Protein AF-A0A660V2N4-F1 (afdb_monomer_lite)

Foldseek 3Di:
DVVLVVVLVVLLVVLLVLLVVVLVVLVVLLVLLVQCLVCVVVVPVVSVVVSVVVCVVCVVVVVVSVVSNLVSLVVSCVSVVHDSVPDD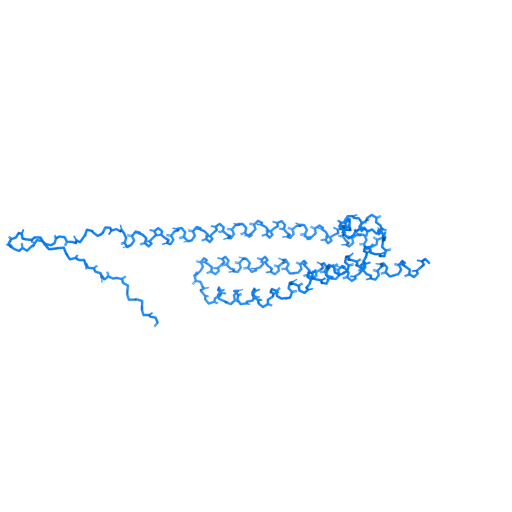LVVVLVVDDDPSNVSSVVSVVSSVVSVVSSVVSVVVSVVVVVVVVVVVVVVCCCVPVPDLPQPQDQDPVRDTDRDPPPDDDDPPD

Sequence (173 aa):
METTEIVIQDKVDELLTVLEKDAEQLKQSLLRLNEMRTAVIKRNDSLLAKLLESVRQESQAYKSQASKRRLLIKELSAVLDCNFAELTLSKLESVLSGRKKGAIAERKKELRSLTRKLKTEHLATTRLLSECVRFNRSLLKSIFNNDITGVVTYDSKGSSALRSDRAFVNLEL

Radius of gyration: 28.71 Å; chains: 1; bounding box: 55×30×96 Å

Secondary structure (DSSP, 8-state):
-HHHHHHHHHHHHHHHHHHHHHHHHHHHHHHHHHHHHHHHHTT-HHHHHHHHHHHHHHHHHHHHHHHHHHHHHHHHHHHTT--TTT--HHHHHHH--THHHHHHHHHHHHHHHHHHHHHHHHHHHHHHHHHHHHHHHHHHHHHHHS----EEEEPTT--EEEE----S-----

Structure (mmCIF, N/CA/C/O backbone):
data_AF-A0A660V2N4-F1
#
_entry.id   AF-A0A660V2N4-F1
#
loop_
_atom_site.group_PDB
_atom_site.id
_atom_site.type_symbol
_atom_site.label_atom_id
_atom_site.label_alt_id
_atom_site.label_comp_id
_atom_site.label_asym_id
_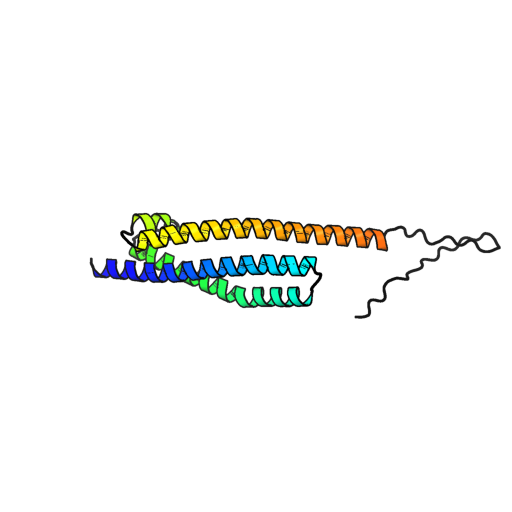atom_site.label_entity_id
_atom_site.label_seq_id
_atom_site.pdbx_PDB_ins_code
_atom_site.Cartn_x
_atom_site.Cartn_y
_atom_site.Cartn_z
_atom_site.occupancy
_atom_site.B_iso_or_equiv
_atom_site.auth_seq_id
_atom_site.auth_comp_id
_atom_site.auth_asym_id
_atom_site.auth_atom_id
_atom_site.pdbx_PDB_model_num
ATOM 1 N N . MET A 1 1 ? -20.791 0.480 32.677 1.00 54.91 1 MET A N 1
ATOM 2 C CA . MET A 1 1 ? -20.785 1.339 31.471 1.00 54.91 1 MET A CA 1
ATOM 3 C C . MET A 1 1 ? -19.413 1.973 31.257 1.00 54.91 1 MET A C 1
ATOM 5 O O . MET A 1 1 ? -18.959 1.958 30.125 1.00 54.91 1 MET A O 1
ATOM 9 N N . GLU A 1 2 ? -18.700 2.395 32.311 1.00 60.00 2 GLU A N 1
ATOM 10 C CA . GLU A 1 2 ? -17.314 2.904 32.200 1.00 60.00 2 GLU A CA 1
ATOM 11 C C . GLU A 1 2 ? -16.306 1.889 31.629 1.00 60.00 2 GLU A C 1
ATOM 13 O O . GLU A 1 2 ? -15.466 2.245 30.812 1.00 60.00 2 GLU A O 1
ATOM 18 N N . THR A 1 3 ? -16.406 0.605 31.984 1.00 69.38 3 THR A N 1
ATOM 19 C CA . THR A 1 3 ? -15.486 -0.438 31.491 1.00 69.38 3 THR A CA 1
ATOM 20 C C . THR A 1 3 ? -15.582 -0.669 29.985 1.00 69.38 3 THR A C 1
ATOM 22 O O . THR A 1 3 ? -14.565 -0.864 29.328 1.00 69.38 3 THR A O 1
ATOM 25 N N . THR A 1 4 ? -16.784 -0.619 29.410 1.00 74.31 4 THR A N 1
ATOM 26 C CA . THR A 1 4 ? -16.986 -0.765 27.963 1.00 74.31 4 THR A CA 1
ATOM 27 C C . THR A 1 4 ? -16.468 0.450 27.201 1.00 74.31 4 THR A C 1
ATOM 29 O O . THR A 1 4 ? -15.889 0.303 26.129 1.00 74.31 4 THR A O 1
ATOM 32 N N . GLU A 1 5 ? -16.627 1.646 27.769 1.00 77.00 5 GLU A N 1
ATOM 33 C CA . GLU A 1 5 ? -16.133 2.886 27.176 1.00 77.00 5 GLU A CA 1
ATOM 34 C C . GLU A 1 5 ? -14.599 2.936 27.166 1.00 77.00 5 GLU A C 1
ATOM 36 O O . GLU A 1 5 ? -14.012 3.243 26.132 1.00 77.00 5 GLU A O 1
ATOM 41 N N . ILE A 1 6 ? -13.942 2.520 28.254 1.00 78.75 6 ILE A N 1
ATOM 42 C CA . ILE A 1 6 ? -12.475 2.395 28.320 1.00 78.75 6 ILE A CA 1
ATOM 43 C C . ILE A 1 6 ? -11.962 1.388 27.275 1.00 78.75 6 ILE A C 1
ATOM 45 O O . ILE A 1 6 ? -11.045 1.700 26.519 1.00 78.75 6 ILE A O 1
ATOM 49 N N . VAL A 1 7 ? -12.608 0.224 27.139 1.00 82.25 7 VAL A N 1
ATOM 50 C CA . VAL A 1 7 ? -12.223 -0.792 26.140 1.00 82.25 7 VAL A CA 1
ATOM 51 C C . VAL A 1 7 ? -12.364 -0.273 24.703 1.00 82.25 7 VAL A C 1
ATOM 53 O O . VAL A 1 7 ? -11.499 -0.535 23.864 1.00 82.25 7 VAL A O 1
ATOM 56 N N . ILE A 1 8 ? -13.420 0.492 24.400 1.00 82.00 8 ILE A N 1
ATOM 57 C CA . ILE A 1 8 ? -13.588 1.133 23.084 1.00 82.00 8 ILE A CA 1
ATOM 58 C C . ILE A 1 8 ? -12.457 2.134 22.840 1.00 82.00 8 ILE A C 1
ATOM 60 O O . ILE A 1 8 ? -11.882 2.166 21.753 1.00 82.00 8 ILE A O 1
ATOM 64 N N . GLN A 1 9 ? -12.127 2.943 23.844 1.00 83.69 9 GLN A N 1
ATOM 65 C CA . GLN A 1 9 ? -11.082 3.954 23.757 1.00 83.69 9 GLN A CA 1
ATOM 66 C C . GLN A 1 9 ? -9.708 3.318 23.484 1.00 83.69 9 GLN A C 1
ATOM 68 O O . GLN A 1 9 ? -9.031 3.758 22.551 1.00 83.69 9 GLN A O 1
ATOM 73 N N . ASP A 1 10 ? -9.336 2.264 24.208 1.00 86.69 10 ASP A N 1
ATOM 74 C CA . ASP A 1 10 ? -8.061 1.560 24.022 1.00 86.69 10 ASP A CA 1
ATOM 75 C C . ASP A 1 10 ? -7.965 0.910 22.635 1.00 86.69 10 ASP A C 1
ATOM 77 O O . ASP A 1 10 ? -6.953 1.023 21.940 1.00 86.69 10 ASP A O 1
ATOM 81 N N . LYS A 1 11 ? -9.053 0.285 22.167 1.00 86.56 11 LYS A N 1
ATOM 82 C CA . LYS A 1 11 ? -9.099 -0.341 20.837 1.00 86.56 11 LYS A CA 1
ATOM 83 C C . LYS A 1 11 ? -9.054 0.672 19.700 1.00 86.56 11 LYS A C 1
ATOM 85 O O . LYS A 1 11 ? -8.512 0.382 18.632 1.00 86.56 11 LYS A O 1
ATOM 90 N N . VAL A 1 12 ? -9.599 1.867 19.913 1.00 86.31 12 VAL A N 1
ATOM 91 C CA . VAL A 1 12 ? -9.479 2.978 18.964 1.00 86.31 12 VAL A CA 1
ATOM 92 C C . VAL A 1 12 ? -8.044 3.495 18.902 1.00 86.31 12 VAL A C 1
ATOM 94 O O . VAL A 1 12 ? -7.572 3.800 17.807 1.00 86.31 12 VAL A O 1
ATOM 97 N N . ASP A 1 13 ? -7.331 3.550 20.027 1.00 88.00 13 ASP A N 1
ATOM 98 C CA . ASP A 1 13 ? -5.912 3.920 20.030 1.00 88.00 13 ASP A CA 1
ATOM 99 C C . ASP A 1 13 ? -5.074 2.869 19.295 1.00 88.00 13 ASP A C 1
ATOM 101 O O . ASP A 1 13 ? -4.275 3.211 18.421 1.00 88.00 13 ASP A O 1
ATOM 105 N N . GLU A 1 14 ? -5.333 1.584 19.543 1.00 90.00 14 GLU A N 1
ATOM 106 C CA . GLU A 1 14 ? -4.696 0.485 18.816 1.00 90.00 14 GLU A CA 1
ATOM 107 C C . GLU A 1 14 ? -4.968 0.586 17.302 1.00 90.00 14 GLU A C 1
ATOM 109 O O . GLU A 1 14 ? -4.047 0.491 16.485 1.00 90.00 14 GLU A O 1
ATOM 114 N N . LEU A 1 15 ? -6.209 0.891 16.905 1.00 90.00 15 LEU A N 1
ATOM 115 C CA . LEU A 1 15 ? -6.560 1.133 15.506 1.00 90.00 15 LEU A CA 1
ATOM 116 C C . LEU A 1 15 ? -5.800 2.333 14.919 1.00 90.00 15 LEU A C 1
ATOM 118 O O . LEU A 1 15 ? -5.310 2.241 13.794 1.00 90.00 15 LEU A O 1
ATOM 122 N N . LEU A 1 16 ? -5.672 3.442 15.650 1.00 89.75 16 LEU A N 1
ATOM 123 C CA . LEU A 1 16 ? -4.937 4.621 15.184 1.00 89.75 16 LEU A CA 1
ATOM 124 C C . LEU A 1 16 ? -3.461 4.303 14.915 1.00 89.75 16 LEU A C 1
ATOM 126 O O . LEU A 1 16 ? -2.947 4.712 13.873 1.00 89.75 16 LEU A O 1
ATOM 130 N N . THR A 1 17 ? -2.805 3.513 15.772 1.00 91.94 17 THR A N 1
ATOM 131 C CA . THR A 1 17 ? -1.414 3.076 15.529 1.00 91.94 17 THR A CA 1
ATOM 132 C C . THR A 1 17 ? -1.293 2.202 14.277 1.00 91.94 17 THR A C 1
ATOM 134 O O . THR A 1 17 ? -0.349 2.328 13.492 1.00 91.94 17 THR A O 1
ATOM 137 N N . VAL A 1 18 ? -2.282 1.336 14.037 1.00 92.12 18 VAL A N 1
ATOM 138 C CA . VAL A 1 18 ? -2.332 0.488 12.842 1.00 92.12 18 VAL A CA 1
ATOM 139 C C . VAL A 1 18 ? -2.516 1.326 11.578 1.00 92.12 18 VAL A C 1
ATOM 141 O O . VAL A 1 18 ? -1.827 1.073 10.588 1.00 92.12 18 VAL A O 1
ATOM 144 N N . LEU A 1 19 ? -3.385 2.340 11.619 1.00 91.25 19 LEU A N 1
ATOM 145 C CA . LEU A 1 19 ? -3.626 3.260 10.505 1.00 91.25 19 LEU A CA 1
ATOM 146 C C . LEU A 1 19 ? -2.426 4.172 10.224 1.00 91.25 19 LEU A C 1
ATOM 148 O O . LEU A 1 19 ? -2.161 4.496 9.068 1.00 91.25 19 LEU A O 1
ATOM 152 N N . GLU A 1 20 ? -1.681 4.572 11.252 1.00 91.88 20 GLU A N 1
ATOM 153 C CA . GLU A 1 20 ? -0.432 5.316 11.084 1.00 91.88 20 GLU A CA 1
ATOM 154 C C . GLU A 1 20 ? 0.617 4.480 10.349 1.00 91.88 20 GLU A C 1
ATOM 156 O O . GLU A 1 20 ? 1.234 4.946 9.390 1.00 91.88 20 GLU A O 1
ATOM 161 N N . LYS A 1 21 ? 0.755 3.208 10.724 1.00 92.00 21 LYS A N 1
ATOM 162 C CA . LYS A 1 21 ? 1.647 2.289 10.020 1.00 92.00 21 LYS A CA 1
ATOM 163 C C . LYS A 1 21 ? 1.195 2.018 8.582 1.00 92.00 21 LYS A C 1
ATOM 165 O O . LYS A 1 21 ? 2.044 1.911 7.700 1.00 92.00 21 LYS A O 1
ATOM 170 N N . ASP A 1 22 ? -0.112 1.961 8.322 1.00 91.38 22 ASP A N 1
ATOM 171 C CA . ASP A 1 22 ? -0.645 1.890 6.955 1.00 91.38 22 ASP A CA 1
ATOM 172 C C . ASP A 1 22 ? -0.282 3.149 6.143 1.00 91.38 22 ASP A C 1
ATOM 174 O O . ASP A 1 22 ? 0.090 3.054 4.972 1.00 91.38 22 ASP A O 1
ATOM 178 N N . ALA A 1 23 ? -0.357 4.336 6.753 1.00 92.25 23 ALA A N 1
ATOM 179 C CA . ALA A 1 23 ? 0.031 5.586 6.103 1.00 92.25 23 ALA A CA 1
ATOM 180 C C . ALA A 1 23 ? 1.530 5.608 5.770 1.00 92.25 23 ALA A C 1
ATOM 182 O O . ALA A 1 23 ? 1.904 5.999 4.662 1.00 92.25 23 ALA A O 1
ATOM 183 N N . GLU A 1 24 ? 2.381 5.146 6.687 1.00 92.62 24 GLU A N 1
ATOM 184 C CA . GLU A 1 24 ? 3.822 5.032 6.454 1.00 92.62 24 GLU A CA 1
ATOM 185 C C . GLU A 1 24 ? 4.126 4.051 5.317 1.00 92.62 24 GLU A C 1
ATOM 187 O O . GLU A 1 24 ? 4.857 4.371 4.382 1.00 92.62 24 GLU A O 1
ATOM 192 N N . GLN A 1 25 ? 3.469 2.894 5.310 1.00 91.19 25 GLN A N 1
ATOM 193 C CA . GLN A 1 25 ? 3.567 1.922 4.225 1.00 91.19 25 GLN A CA 1
ATOM 194 C C . GLN A 1 25 ? 3.179 2.513 2.853 1.00 91.19 25 GLN A C 1
ATOM 196 O O . GLN A 1 25 ? 3.872 2.300 1.851 1.00 91.19 25 GLN A O 1
ATOM 201 N N . LEU A 1 26 ? 2.113 3.318 2.786 1.00 91.62 26 LEU A N 1
ATOM 202 C CA . LEU A 1 26 ? 1.735 4.020 1.553 1.00 91.62 26 LEU A CA 1
ATOM 203 C C . LEU A 1 26 ? 2.795 5.046 1.115 1.00 91.62 26 LEU A C 1
ATOM 205 O O . LEU A 1 26 ? 3.065 5.164 -0.084 1.00 91.62 26 LEU A O 1
ATOM 209 N N . LYS A 1 27 ? 3.416 5.771 2.055 1.00 93.56 27 LYS A N 1
ATOM 210 C CA . LYS A 1 27 ? 4.516 6.711 1.765 1.00 93.56 27 LYS A CA 1
ATOM 211 C C . LYS A 1 27 ? 5.743 5.978 1.225 1.00 93.56 27 LYS A C 1
ATOM 213 O O . LYS A 1 27 ? 6.274 6.380 0.191 1.00 93.56 27 LYS A O 1
ATOM 218 N N . GLN A 1 28 ? 6.131 4.866 1.843 1.00 92.31 28 GLN A N 1
ATOM 219 C CA . GLN A 1 28 ? 7.229 4.023 1.362 1.00 92.31 28 GLN A CA 1
ATOM 220 C C . GLN A 1 28 ? 6.950 3.461 -0.038 1.00 92.31 28 GLN A C 1
ATOM 222 O O . GLN A 1 28 ? 7.817 3.487 -0.911 1.00 92.31 28 GLN A O 1
ATOM 227 N N . SER A 1 29 ? 5.711 3.039 -0.302 1.00 91.31 29 SER A N 1
ATOM 228 C CA . SER A 1 29 ? 5.297 2.594 -1.638 1.00 91.31 29 SER A CA 1
ATOM 229 C C . SER A 1 29 ? 5.438 3.699 -2.693 1.00 91.31 29 SER A C 1
ATOM 231 O O . SER A 1 29 ? 5.889 3.438 -3.809 1.00 91.31 29 SER A O 1
ATOM 233 N N . LEU A 1 30 ? 5.093 4.946 -2.351 1.00 93.19 30 LEU A N 1
ATOM 234 C CA . LEU A 1 30 ? 5.278 6.101 -3.235 1.00 93.19 30 LEU A CA 1
ATOM 235 C C . LEU A 1 30 ? 6.758 6.381 -3.528 1.00 93.19 30 LEU A C 1
ATOM 237 O O . LEU A 1 30 ? 7.107 6.635 -4.682 1.00 93.19 30 LEU A O 1
ATOM 241 N N . LEU A 1 31 ? 7.623 6.319 -2.512 1.00 92.88 31 LEU A N 1
ATOM 242 C CA . LEU A 1 31 ? 9.068 6.488 -2.688 1.00 92.88 31 LEU A CA 1
ATOM 243 C C . LEU A 1 31 ? 9.630 5.426 -3.635 1.00 92.88 31 LEU A C 1
ATOM 245 O O . LEU A 1 31 ? 10.301 5.769 -4.605 1.00 92.88 31 LEU A O 1
ATOM 249 N N . ARG A 1 32 ? 9.247 4.160 -3.450 1.00 90.94 32 ARG A N 1
ATOM 250 C CA . ARG A 1 32 ? 9.685 3.072 -4.336 1.00 90.94 32 ARG A CA 1
ATOM 251 C C . ARG A 1 32 ? 9.217 3.223 -5.766 1.00 90.94 32 ARG A C 1
ATOM 253 O O . ARG A 1 32 ? 9.970 2.903 -6.677 1.00 90.94 32 ARG A O 1
ATOM 260 N N . LEU A 1 33 ? 7.999 3.714 -6.000 1.00 92.19 33 LEU A N 1
ATOM 261 C CA . LEU A 1 33 ? 7.553 3.993 -7.368 1.00 92.19 33 LEU A CA 1
ATOM 262 C C . LEU A 1 33 ? 8.437 5.049 -8.043 1.00 92.19 33 LEU A C 1
ATOM 264 O O . LEU A 1 33 ? 8.749 4.911 -9.227 1.00 92.19 33 LEU A O 1
ATOM 268 N N . ASN A 1 34 ? 8.878 6.066 -7.299 1.00 92.19 34 ASN A N 1
ATOM 269 C CA . ASN A 1 34 ? 9.807 7.074 -7.810 1.00 92.19 34 ASN A CA 1
ATOM 270 C C . ASN A 1 34 ? 11.217 6.510 -8.038 1.00 92.19 34 ASN A C 1
ATOM 272 O O . ASN A 1 34 ? 11.834 6.797 -9.067 1.00 92.19 34 ASN A O 1
ATOM 276 N N . GLU A 1 35 ? 11.721 5.681 -7.124 1.00 92.62 35 GLU A N 1
ATOM 277 C CA . GLU A 1 35 ? 13.009 4.994 -7.279 1.00 92.62 35 GLU A CA 1
ATOM 278 C C . GLU A 1 35 ? 12.994 4.052 -8.483 1.00 92.62 35 GLU A C 1
ATOM 280 O O . GLU A 1 35 ? 13.897 4.103 -9.315 1.00 92.62 35 GLU A O 1
ATOM 285 N N . MET A 1 36 ? 11.926 3.267 -8.641 1.00 92.06 36 MET A N 1
ATOM 286 C CA . MET A 1 36 ? 11.728 2.377 -9.782 1.00 92.06 36 MET A CA 1
ATOM 287 C C . MET A 1 36 ? 11.705 3.165 -11.089 1.00 92.06 36 MET A C 1
ATOM 289 O O . MET A 1 36 ? 12.403 2.810 -12.033 1.00 92.06 36 MET A O 1
ATOM 293 N N . ARG A 1 37 ? 10.961 4.275 -11.145 1.00 92.25 37 ARG A N 1
ATOM 294 C CA . ARG A 1 37 ? 10.932 5.159 -12.319 1.00 92.25 37 ARG A CA 1
ATOM 295 C C . ARG A 1 37 ? 12.324 5.682 -12.665 1.00 92.25 37 ARG A C 1
ATOM 297 O O . ARG A 1 37 ? 12.725 5.644 -13.824 1.00 92.25 37 ARG A O 1
ATOM 304 N N . THR A 1 38 ? 13.069 6.127 -11.658 1.00 92.00 38 THR A N 1
ATOM 305 C CA . THR A 1 38 ? 14.443 6.614 -11.826 1.00 92.00 38 THR A CA 1
ATOM 306 C C . THR A 1 38 ? 15.361 5.509 -12.342 1.00 92.00 38 THR A C 1
ATOM 308 O O . THR A 1 38 ? 16.156 5.747 -13.249 1.00 92.00 38 THR A O 1
ATOM 311 N N . ALA A 1 39 ? 15.233 4.298 -11.803 1.00 92.12 39 ALA A N 1
ATOM 312 C CA . ALA A 1 39 ? 16.033 3.148 -12.199 1.00 92.12 39 ALA A CA 1
ATOM 313 C C . ALA A 1 39 ? 15.739 2.705 -13.638 1.00 92.12 39 ALA A C 1
ATOM 315 O O . ALA A 1 39 ? 16.676 2.453 -14.389 1.00 92.12 39 ALA A O 1
ATOM 316 N N . VAL A 1 40 ? 14.466 2.700 -14.051 1.00 90.38 40 VAL A N 1
ATOM 317 C CA . VAL A 1 40 ? 14.053 2.419 -15.438 1.00 90.38 40 VAL A CA 1
ATOM 318 C C . VAL A 1 40 ? 14.646 3.445 -16.402 1.00 90.38 40 VAL A C 1
ATOM 320 O O . VAL A 1 40 ? 15.239 3.069 -17.409 1.00 90.38 40 VAL A O 1
ATOM 323 N N . ILE A 1 41 ? 14.534 4.741 -16.089 1.00 89.31 41 ILE A N 1
ATOM 324 C CA . ILE A 1 41 ? 15.061 5.817 -16.944 1.00 89.31 41 ILE A CA 1
ATOM 325 C C . ILE A 1 41 ? 16.588 5.726 -17.061 1.00 89.31 41 ILE A C 1
ATOM 327 O O . ILE A 1 41 ? 17.136 5.895 -18.148 1.00 89.31 41 ILE A O 1
ATOM 331 N N . LYS A 1 42 ? 17.278 5.428 -15.954 1.00 91.50 42 LYS A N 1
ATOM 332 C CA . LYS A 1 42 ? 18.743 5.311 -15.902 1.00 91.50 42 LYS A CA 1
ATOM 333 C C . LYS A 1 42 ? 19.277 3.936 -16.320 1.00 91.50 42 LYS A C 1
ATOM 335 O O . LYS A 1 42 ? 20.488 3.752 -16.283 1.00 91.50 42 LYS A O 1
ATOM 340 N N . ARG A 1 43 ? 18.406 2.983 -16.685 1.00 87.62 43 ARG A N 1
ATOM 341 C CA . ARG A 1 43 ? 18.764 1.586 -17.007 1.00 87.62 43 ARG A CA 1
ATOM 342 C C . ARG A 1 43 ? 19.623 0.920 -15.923 1.00 87.62 43 ARG A C 1
ATOM 344 O O . ARG A 1 43 ? 20.609 0.251 -16.208 1.00 87.62 43 ARG A O 1
ATOM 351 N N . ASN A 1 44 ? 19.280 1.159 -14.659 1.00 92.06 44 ASN A N 1
ATOM 352 C CA . ASN A 1 44 ? 20.004 0.591 -13.527 1.00 92.06 44 ASN A CA 1
ATOM 353 C C . ASN A 1 44 ? 19.351 -0.722 -13.076 1.00 92.06 44 ASN A C 1
ATOM 355 O O . ASN A 1 44 ? 18.507 -0.735 -12.175 1.00 92.06 44 ASN A O 1
ATOM 359 N N . ASP A 1 45 ? 19.771 -1.822 -13.694 1.00 89.56 45 ASP A N 1
ATOM 360 C CA . ASP A 1 45 ? 19.205 -3.151 -13.445 1.00 89.56 45 ASP A CA 1
ATOM 361 C C . ASP A 1 45 ? 19.504 -3.669 -12.030 1.00 89.56 45 ASP A C 1
ATOM 363 O O . ASP A 1 45 ? 18.665 -4.330 -11.417 1.00 89.56 45 ASP A O 1
ATOM 367 N N . SER A 1 46 ? 20.653 -3.297 -11.451 1.00 90.81 46 SER A N 1
ATOM 368 C CA . SER A 1 46 ? 21.001 -3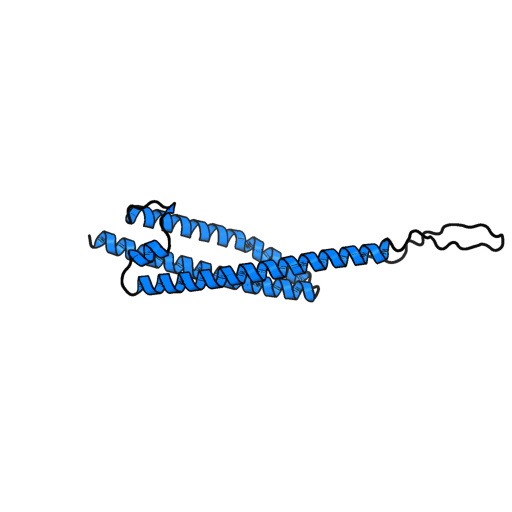.650 -10.065 1.00 90.81 46 SER A CA 1
ATOM 369 C C . SER A 1 46 ? 20.026 -3.032 -9.059 1.00 90.81 46 SER A C 1
ATOM 371 O O . SER A 1 46 ? 19.569 -3.698 -8.127 1.00 90.81 46 SER A O 1
ATOM 373 N N . LEU A 1 47 ? 19.669 -1.761 -9.258 1.00 91.25 47 LEU A N 1
ATOM 374 C CA . LEU A 1 47 ? 18.696 -1.062 -8.421 1.00 91.25 47 LEU A CA 1
ATOM 375 C C . LEU A 1 47 ? 17.302 -1.692 -8.582 1.00 91.25 47 LEU A C 1
ATOM 377 O O . LEU A 1 47 ? 16.634 -1.954 -7.583 1.00 91.25 47 LEU A O 1
ATOM 381 N N . LEU A 1 48 ? 16.888 -2.014 -9.812 1.00 90.31 48 LEU A N 1
ATOM 382 C CA . LEU A 1 48 ? 15.612 -2.692 -10.068 1.00 90.31 48 LEU A CA 1
ATOM 383 C C . LEU A 1 48 ? 15.527 -4.062 -9.381 1.00 90.31 48 LEU A C 1
ATOM 385 O O . LEU A 1 48 ? 14.506 -4.365 -8.762 1.00 90.31 48 LEU A O 1
ATOM 389 N N . ALA A 1 49 ? 16.597 -4.860 -9.422 1.00 90.44 49 ALA A N 1
ATOM 390 C CA . ALA A 1 49 ? 16.652 -6.146 -8.731 1.00 90.44 49 ALA A CA 1
ATOM 391 C C . ALA A 1 49 ? 16.510 -5.986 -7.206 1.00 90.44 49 ALA A C 1
ATOM 393 O O . ALA A 1 49 ? 15.725 -6.699 -6.579 1.00 90.44 49 ALA A O 1
ATOM 394 N N . LYS A 1 50 ? 17.198 -4.999 -6.613 1.00 92.19 50 LYS A N 1
ATOM 395 C CA . LYS A 1 50 ? 17.080 -4.682 -5.177 1.00 92.19 50 LYS A CA 1
ATOM 396 C C . LYS A 1 50 ? 15.668 -4.232 -4.790 1.00 92.19 50 LYS A C 1
ATOM 398 O O . LYS A 1 50 ? 15.163 -4.653 -3.752 1.00 92.19 50 LYS A O 1
ATOM 403 N N . LEU A 1 51 ? 15.019 -3.410 -5.617 1.00 91.56 51 LEU A N 1
ATOM 404 C CA . LEU A 1 51 ? 13.633 -2.980 -5.394 1.00 91.56 51 LEU A CA 1
ATOM 405 C C . LEU A 1 51 ? 12.645 -4.144 -5.459 1.00 91.56 51 LEU A C 1
ATOM 407 O O . LEU A 1 51 ? 11.693 -4.196 -4.685 1.00 91.56 51 LEU A O 1
ATOM 411 N N . LEU A 1 52 ? 12.852 -5.083 -6.379 1.00 88.81 52 LEU A N 1
ATOM 412 C CA . LEU A 1 52 ? 11.995 -6.257 -6.487 1.00 88.81 52 LEU A CA 1
ATOM 413 C C . LEU A 1 52 ? 12.097 -7.133 -5.231 1.00 88.81 52 LEU A C 1
ATOM 415 O O . LEU A 1 52 ? 11.086 -7.625 -4.728 1.00 88.81 52 LEU A O 1
ATOM 419 N N . GLU A 1 53 ? 13.310 -7.291 -4.706 1.00 89.38 53 GLU A N 1
ATOM 420 C CA . GLU A 1 53 ? 13.554 -8.060 -3.491 1.00 89.38 53 GLU A CA 1
ATOM 421 C C . GLU A 1 53 ? 12.951 -7.386 -2.251 1.00 89.38 53 GLU A C 1
ATOM 423 O O . GLU A 1 53 ? 12.263 -8.045 -1.469 1.00 89.38 53 GLU A O 1
ATOM 428 N N . SER A 1 54 ? 13.081 -6.062 -2.111 1.00 87.88 54 SER A N 1
ATOM 429 C CA . SER A 1 54 ? 12.449 -5.335 -1.001 1.00 87.88 54 SER A CA 1
ATOM 430 C C . SER A 1 54 ? 10.919 -5.432 -1.037 1.00 87.88 54 SER A C 1
ATOM 432 O O . SER A 1 54 ? 10.281 -5.667 -0.009 1.00 87.88 54 SER A O 1
ATOM 434 N N . VAL A 1 55 ? 10.305 -5.357 -2.224 1.00 86.88 55 VAL A N 1
ATOM 435 C CA . VAL A 1 55 ? 8.855 -5.559 -2.393 1.00 86.88 55 VAL A CA 1
ATOM 436 C C . VAL A 1 55 ? 8.427 -6.966 -1.965 1.00 86.88 55 VAL A C 1
ATOM 438 O O . VAL A 1 55 ? 7.388 -7.122 -1.317 1.00 86.88 55 VAL A O 1
ATOM 441 N N . ARG A 1 56 ? 9.216 -7.998 -2.289 1.00 86.50 56 ARG A N 1
ATOM 442 C CA . ARG A 1 56 ? 8.929 -9.383 -1.881 1.00 86.50 56 ARG A CA 1
ATOM 443 C C . ARG A 1 56 ?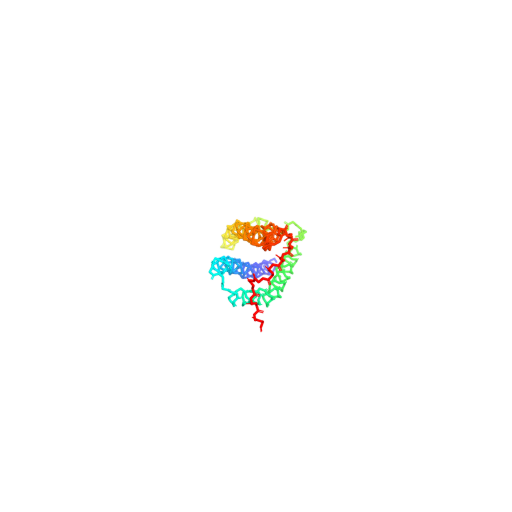 8.981 -9.547 -0.368 1.00 86.50 56 ARG A C 1
ATOM 445 O O . ARG A 1 56 ? 8.016 -10.061 0.206 1.00 86.50 56 ARG A O 1
ATOM 452 N N . GLN A 1 57 ? 10.053 -9.068 0.260 1.00 86.25 57 GLN A N 1
ATOM 453 C CA . GLN A 1 57 ? 10.263 -9.153 1.708 1.00 86.25 57 GLN A CA 1
ATOM 454 C C . GLN A 1 57 ? 9.140 -8.457 2.482 1.00 86.25 57 GLN A C 1
ATOM 456 O O . GLN A 1 57 ? 8.613 -8.983 3.463 1.00 86.25 57 GLN A O 1
ATOM 461 N N . GLU A 1 58 ? 8.689 -7.307 1.993 1.00 85.44 58 GLU A N 1
ATOM 462 C CA . GLU A 1 58 ? 7.655 -6.543 2.676 1.00 85.44 58 GLU A CA 1
ATOM 463 C C . GLU A 1 58 ? 6.241 -7.051 2.441 1.00 85.44 58 GLU A C 1
ATOM 465 O O . GLU A 1 58 ? 5.359 -6.774 3.255 1.00 85.44 58 GLU A O 1
ATOM 470 N N . SER A 1 59 ? 5.998 -7.833 1.387 1.00 86.31 59 SER A N 1
ATOM 471 C CA . SER A 1 59 ? 4.662 -8.367 1.096 1.00 86.31 59 SER A CA 1
ATOM 472 C C . SER A 1 59 ? 4.056 -9.117 2.291 1.00 86.31 59 SER A C 1
ATOM 474 O O . SER A 1 59 ? 2.854 -9.016 2.552 1.00 86.31 59 SER A O 1
ATOM 476 N N . GLN A 1 60 ? 4.889 -9.805 3.076 1.00 85.06 60 GLN A N 1
ATOM 477 C CA . GLN A 1 60 ? 4.463 -10.503 4.284 1.00 85.06 60 GLN A CA 1
ATOM 478 C C . GLN A 1 60 ? 4.138 -9.531 5.429 1.00 85.06 60 GLN A C 1
ATOM 480 O O . GLN A 1 60 ? 3.140 -9.704 6.139 1.00 85.06 60 GLN A O 1
ATOM 485 N N . ALA A 1 61 ? 4.921 -8.460 5.576 1.00 85.50 61 ALA A N 1
ATOM 486 C CA . ALA A 1 61 ? 4.644 -7.391 6.533 1.00 85.50 61 ALA A CA 1
ATOM 487 C C . ALA A 1 61 ? 3.321 -6.670 6.203 1.00 85.50 61 ALA A C 1
ATOM 489 O O . ALA A 1 61 ? 2.517 -6.426 7.102 1.00 85.50 61 ALA A O 1
ATOM 490 N N . TYR A 1 62 ? 3.031 -6.420 4.923 1.00 86.31 62 TYR A N 1
ATOM 491 C CA . TYR A 1 62 ? 1.739 -5.886 4.472 1.00 86.31 62 TYR A CA 1
ATOM 492 C C . TYR A 1 62 ? 0.570 -6.815 4.810 1.00 86.31 62 TYR A C 1
ATOM 494 O O . TYR A 1 62 ? -0.436 -6.372 5.366 1.00 86.31 62 TYR A O 1
ATOM 502 N N . LYS A 1 63 ? 0.696 -8.116 4.517 1.00 88.50 63 LYS A N 1
ATOM 503 C CA . LYS A 1 63 ? -0.352 -9.111 4.813 1.00 88.50 63 LYS A CA 1
ATOM 504 C C . LYS A 1 63 ? -0.648 -9.208 6.308 1.00 88.50 63 LYS A C 1
ATOM 506 O O . LYS A 1 63 ? -1.816 -9.227 6.705 1.00 88.50 63 LYS A O 1
ATOM 511 N N . SER A 1 64 ? 0.393 -9.249 7.138 1.00 88.38 64 SER A N 1
ATOM 512 C CA . SER A 1 64 ? 0.230 -9.296 8.594 1.00 88.38 64 SER A CA 1
ATOM 513 C C . SER A 1 64 ? -0.424 -8.021 9.132 1.00 88.38 64 SER A C 1
ATOM 515 O O . SER A 1 64 ? -1.352 -8.112 9.933 1.00 88.38 64 SER A O 1
ATOM 517 N N . GLN A 1 65 ? -0.034 -6.843 8.634 1.00 89.12 65 GLN A N 1
ATOM 518 C CA . GLN A 1 65 ? -0.644 -5.567 9.013 1.00 89.12 65 GLN A CA 1
ATOM 519 C C . GLN A 1 65 ? -2.126 -5.496 8.619 1.00 89.12 65 GLN A C 1
ATOM 521 O O . GLN A 1 65 ? -2.974 -5.155 9.443 1.00 89.12 65 GLN A O 1
ATOM 526 N N . ALA A 1 66 ? -2.464 -5.899 7.391 1.00 88.19 66 ALA A N 1
ATOM 527 C CA . ALA A 1 66 ? -3.848 -5.956 6.927 1.00 88.19 66 ALA A CA 1
ATOM 528 C C . ALA A 1 66 ? -4.701 -6.925 7.763 1.00 88.19 66 ALA A C 1
ATOM 530 O O . ALA A 1 66 ? -5.869 -6.644 8.039 1.00 88.19 66 ALA A O 1
ATOM 531 N N . SER A 1 67 ? -4.112 -8.041 8.200 1.00 89.25 67 SER A N 1
ATOM 532 C CA . SER A 1 67 ? -4.772 -9.011 9.079 1.00 89.25 67 SER A CA 1
ATOM 533 C C . SER A 1 67 ? -5.026 -8.427 10.470 1.00 89.25 67 SER A C 1
ATOM 535 O O . SER A 1 67 ? -6.146 -8.529 10.964 1.00 89.25 67 SER A O 1
ATOM 537 N N . LYS A 1 68 ? -4.041 -7.733 11.062 1.00 89.75 68 LYS A N 1
ATOM 538 C CA . LYS A 1 68 ? -4.206 -7.011 12.338 1.00 89.75 68 LYS A CA 1
ATOM 539 C C . LYS A 1 68 ? -5.328 -5.980 12.260 1.00 89.75 68 LYS A C 1
ATOM 541 O O . LYS A 1 68 ? -6.229 -5.994 13.090 1.00 89.75 68 LYS A O 1
ATOM 546 N N . ARG A 1 69 ? -5.338 -5.154 11.207 1.00 89.38 69 ARG A N 1
ATOM 547 C CA . ARG A 1 69 ? -6.418 -4.188 10.966 1.00 89.38 69 ARG A CA 1
ATOM 548 C C . ARG A 1 69 ? -7.784 -4.872 10.900 1.00 89.38 69 ARG A C 1
ATOM 550 O O . ARG A 1 69 ? -8.741 -4.392 11.495 1.00 89.38 69 ARG A O 1
ATOM 557 N N . ARG A 1 70 ? -7.885 -6.003 10.194 1.00 88.81 70 ARG A N 1
ATOM 558 C CA . ARG A 1 70 ? -9.137 -6.761 10.066 1.00 88.81 70 ARG A CA 1
ATOM 559 C C . ARG A 1 70 ? -9.622 -7.318 11.407 1.00 88.81 70 ARG A C 1
ATOM 561 O O . ARG A 1 70 ? -10.820 -7.266 11.668 1.00 88.81 70 ARG A O 1
ATOM 568 N N . LEU A 1 71 ? -8.716 -7.833 12.238 1.00 89.88 71 LEU A N 1
ATOM 569 C CA . LEU A 1 71 ? -9.044 -8.329 13.576 1.00 89.88 71 LEU A CA 1
ATOM 570 C C . LEU A 1 71 ? -9.555 -7.201 14.477 1.00 89.88 71 LEU A C 1
ATOM 572 O O . LEU A 1 71 ? -10.628 -7.343 15.049 1.00 89.88 71 LEU A O 1
ATOM 576 N N . LEU A 1 72 ? -8.878 -6.050 14.497 1.00 88.31 72 LEU A N 1
ATOM 577 C CA . LEU A 1 72 ? -9.308 -4.896 15.296 1.00 88.31 72 LEU A CA 1
ATOM 578 C C . LEU A 1 72 ? -10.670 -4.353 14.872 1.00 88.31 72 LEU A C 1
ATOM 580 O O . LEU A 1 72 ? -11.502 -4.047 15.717 1.00 88.31 72 LEU A O 1
ATOM 584 N N . ILE A 1 73 ? -10.935 -4.277 13.566 1.00 87.38 73 ILE A N 1
ATOM 585 C CA . ILE A 1 73 ? -12.255 -3.877 13.058 1.00 87.38 73 ILE A CA 1
ATOM 586 C C . ILE A 1 73 ? -13.323 -4.891 13.497 1.00 87.38 73 ILE A C 1
ATOM 588 O O . ILE A 1 73 ? -14.423 -4.487 13.862 1.00 87.38 73 ILE A O 1
ATOM 592 N N . LYS A 1 74 ? -13.008 -6.194 13.508 1.00 88.25 74 LYS A N 1
ATOM 593 C CA . LYS A 1 74 ? -13.926 -7.239 13.987 1.00 88.25 74 LYS A CA 1
ATOM 594 C C . LYS A 1 74 ? -14.213 -7.102 15.482 1.00 88.25 74 LYS A C 1
ATOM 596 O O . LYS A 1 74 ? -15.376 -7.145 15.871 1.00 88.25 74 LYS A O 1
ATOM 601 N N . GLU A 1 75 ? -13.185 -6.892 16.295 1.00 87.69 75 GLU A N 1
ATOM 602 C CA . GLU A 1 75 ? -13.325 -6.662 17.736 1.00 87.69 75 GLU A CA 1
ATOM 603 C C . GLU A 1 75 ? -14.151 -5.403 18.023 1.00 87.69 75 GLU A C 1
ATOM 605 O O . GLU A 1 75 ? -15.134 -5.471 18.755 1.00 87.69 75 GLU A O 1
ATOM 610 N N . LEU A 1 76 ? -13.834 -4.281 17.369 1.00 86.62 76 LEU A N 1
ATOM 611 C CA . LEU A 1 76 ? -14.599 -3.038 17.491 1.00 86.62 76 LEU A CA 1
ATOM 612 C C . LEU A 1 76 ? -16.054 -3.209 17.047 1.00 86.62 76 LEU A C 1
ATOM 614 O O . LEU A 1 76 ? -16.949 -2.658 17.680 1.00 86.62 76 LEU A O 1
ATOM 618 N N . SER A 1 77 ? -16.308 -3.986 15.991 1.00 87.56 77 SER A N 1
ATOM 619 C CA . SER A 1 77 ? -17.671 -4.239 15.515 1.00 87.56 77 SER A CA 1
ATOM 620 C C . SER A 1 77 ? -18.506 -5.031 16.520 1.00 87.56 77 SER A C 1
ATOM 622 O O . SER A 1 77 ? -19.669 -4.703 16.725 1.00 87.56 77 SER A O 1
ATOM 624 N N . ALA A 1 78 ? -17.889 -5.993 17.215 1.00 86.56 78 ALA A N 1
ATOM 625 C CA . ALA A 1 78 ? -18.547 -6.764 18.264 1.00 86.56 78 ALA A CA 1
ATOM 626 C C . ALA A 1 78 ? -18.858 -5.909 19.502 1.00 86.56 78 ALA A C 1
ATOM 628 O O . ALA A 1 78 ? -19.930 -6.039 20.079 1.00 86.56 78 ALA A O 1
ATOM 629 N N . VAL A 1 79 ? -17.947 -5.011 19.893 1.00 85.25 79 VAL A N 1
ATOM 630 C CA . VAL A 1 79 ? -18.153 -4.122 21.051 1.00 85.25 79 VAL A CA 1
ATOM 631 C C . VAL A 1 79 ? -19.200 -3.040 20.764 1.00 85.25 79 VAL A C 1
ATOM 633 O O . VAL A 1 79 ? -19.939 -2.646 21.661 1.00 85.25 79 VAL A O 1
ATOM 636 N N . LEU A 1 80 ? -19.285 -2.568 19.517 1.00 81.06 80 LEU A N 1
ATOM 637 C CA . LEU A 1 80 ? -20.244 -1.546 19.080 1.00 81.06 80 LEU A CA 1
ATOM 638 C C . LEU A 1 80 ? -21.577 -2.124 18.577 1.00 81.06 80 LEU A C 1
ATOM 640 O O . LEU A 1 80 ? -22.370 -1.374 18.009 1.00 81.06 80 LEU A O 1
ATOM 644 N N . ASP A 1 81 ? -21.787 -3.434 18.742 1.00 83.31 81 ASP A N 1
ATOM 645 C CA . ASP A 1 81 ? -22.959 -4.186 18.274 1.00 83.31 81 ASP A CA 1
ATOM 646 C C . ASP A 1 81 ? -23.361 -3.835 16.831 1.00 83.31 81 ASP A C 1
ATOM 648 O O . ASP A 1 81 ? -24.499 -3.499 16.503 1.00 83.31 81 ASP A O 1
ATOM 652 N N . CYS A 1 82 ? -22.370 -3.829 15.939 1.00 83.69 82 CYS A N 1
ATOM 653 C CA . CYS A 1 82 ? -22.574 -3.504 14.537 1.00 83.69 82 CYS A CA 1
ATOM 654 C C . CYS A 1 82 ? -21.917 -4.534 13.625 1.00 83.69 82 CYS A C 1
ATOM 656 O O . CYS A 1 82 ? -20.950 -5.204 13.981 1.00 83.69 82 CYS A O 1
ATOM 658 N N . ASN A 1 83 ? -22.435 -4.660 12.405 1.00 84.38 83 ASN A N 1
ATOM 659 C CA . ASN A 1 83 ? -21.851 -5.572 11.436 1.00 84.38 83 ASN A CA 1
ATOM 660 C C . ASN A 1 83 ? -20.443 -5.097 11.036 1.00 84.38 83 ASN A C 1
ATOM 662 O O . ASN A 1 83 ? -20.232 -3.922 10.727 1.00 84.38 83 ASN A O 1
ATOM 666 N N . PHE A 1 84 ? -19.493 -6.031 10.960 1.00 79.81 84 PHE A N 1
ATOM 667 C CA . PHE A 1 84 ? -18.140 -5.813 10.445 1.00 79.81 84 PHE A CA 1
ATOM 668 C C . PHE A 1 84 ? -18.122 -5.053 9.107 1.00 79.81 84 PHE A C 1
ATOM 670 O O . PHE A 1 84 ? -17.266 -4.197 8.894 1.00 79.81 84 PHE A O 1
ATOM 677 N N . ALA A 1 85 ? -19.074 -5.336 8.211 1.00 79.19 85 ALA A N 1
ATOM 678 C CA . ALA A 1 85 ? -19.174 -4.672 6.909 1.00 79.19 85 ALA A CA 1
ATOM 679 C C . ALA A 1 85 ? -19.592 -3.191 6.998 1.00 79.19 85 ALA A C 1
ATOM 681 O O . ALA A 1 85 ? -19.292 -2.404 6.102 1.00 79.19 85 ALA A O 1
ATOM 682 N N . GLU A 1 86 ? -20.273 -2.800 8.073 1.00 78.06 86 GLU A N 1
ATOM 683 C CA . GLU A 1 86 ? -20.770 -1.439 8.278 1.00 78.06 86 GLU A CA 1
ATOM 684 C C . GLU A 1 86 ? -19.800 -0.566 9.077 1.00 78.06 86 GLU A C 1
ATOM 686 O O . GLU A 1 86 ? -19.949 0.662 9.110 1.00 78.06 86 GLU A O 1
ATOM 691 N N . LEU A 1 87 ? -18.809 -1.175 9.736 1.00 79.56 87 LEU A N 1
ATOM 692 C CA . LEU A 1 87 ? -17.835 -0.448 10.536 1.00 79.56 87 LEU A CA 1
ATOM 693 C C . LEU A 1 87 ? -16.833 0.267 9.625 1.00 79.56 87 LEU A C 1
ATOM 695 O O . LEU A 1 87 ? -15.846 -0.289 9.146 1.00 79.56 87 LEU A O 1
ATOM 699 N N . THR A 1 88 ? -17.103 1.547 9.387 1.00 84.62 88 THR A N 1
ATOM 700 C CA . THR A 1 88 ? -16.240 2.449 8.621 1.00 84.62 88 THR A CA 1
ATOM 701 C C . THR A 1 88 ? -15.633 3.514 9.529 1.00 84.62 88 THR A C 1
ATOM 703 O O . THR A 1 88 ? -16.191 3.835 10.578 1.00 84.62 88 THR A O 1
ATOM 706 N N . LEU A 1 89 ? -14.527 4.140 9.101 1.00 82.62 89 LEU A N 1
ATOM 707 C CA . LEU A 1 89 ? -13.952 5.288 9.822 1.00 82.62 89 LEU A CA 1
ATOM 708 C C . LEU A 1 89 ? -14.976 6.422 10.007 1.00 82.62 89 LEU A C 1
ATOM 710 O O . LEU A 1 89 ? -14.967 7.084 11.033 1.00 82.62 89 LEU A O 1
ATOM 714 N N . SER A 1 90 ? -15.909 6.604 9.062 1.00 83.06 90 SER A N 1
ATOM 715 C CA . SER A 1 90 ? -17.021 7.558 9.204 1.00 83.06 90 SER A CA 1
ATOM 716 C C . SER A 1 90 ? -17.990 7.185 10.332 1.00 83.06 90 SER A C 1
ATOM 718 O O . SER A 1 90 ? -18.465 8.064 11.041 1.00 83.06 90 SER A O 1
ATOM 720 N N . LYS A 1 91 ? -18.287 5.889 10.504 1.00 83.25 91 LYS A N 1
ATOM 721 C CA . LYS A 1 91 ? -19.162 5.398 11.581 1.00 83.25 91 LYS A CA 1
ATOM 722 C C . LYS A 1 91 ? -18.467 5.534 12.942 1.00 83.25 91 LYS A C 1
ATOM 724 O O . LYS A 1 91 ? -19.082 5.977 13.907 1.00 83.25 91 LYS A O 1
ATOM 729 N N . LEU A 1 92 ? -17.160 5.270 12.999 1.00 82.31 92 LEU A N 1
ATOM 730 C CA . LEU A 1 92 ? -16.347 5.524 14.194 1.00 82.31 92 LEU A CA 1
ATOM 731 C C . LEU A 1 92 ? -16.292 7.022 14.544 1.00 82.31 92 LEU A C 1
ATOM 733 O O . LEU A 1 92 ? -16.446 7.377 15.705 1.00 82.31 92 LEU A O 1
ATOM 737 N N . GLU A 1 93 ? -16.169 7.914 13.556 1.00 84.06 93 GLU A N 1
ATOM 738 C CA . GLU A 1 93 ? -16.238 9.373 13.762 1.00 84.06 93 GLU A CA 1
ATOM 739 C C . GLU A 1 93 ? -17.584 9.853 14.337 1.00 84.06 93 GLU A C 1
ATOM 741 O O . GLU A 1 93 ? -17.616 10.884 15.012 1.00 84.06 93 GLU A O 1
ATOM 746 N N . SER A 1 94 ? -18.694 9.160 14.049 1.00 82.38 94 SER A N 1
ATOM 747 C CA . SER A 1 94 ? -20.012 9.503 14.608 1.00 82.38 94 SER A CA 1
ATOM 748 C C . SER A 1 94 ? -20.223 9.000 16.034 1.00 82.38 94 SER A C 1
ATOM 750 O O . SER A 1 94 ? -20.964 9.630 16.781 1.00 82.38 94 SER A O 1
ATOM 752 N N . VAL A 1 95 ? -19.576 7.893 16.407 1.00 80.38 95 VAL A N 1
ATOM 753 C CA . VAL A 1 95 ? -19.693 7.287 17.743 1.00 80.38 95 VAL A CA 1
ATOM 754 C C . VAL A 1 95 ? -18.710 7.918 18.730 1.00 80.38 95 VAL A C 1
ATOM 756 O O . VAL A 1 95 ? -19.018 8.068 19.907 1.00 80.38 95 VAL A O 1
ATOM 759 N N . LEU A 1 96 ? -17.526 8.310 18.260 1.00 80.56 96 LEU A N 1
ATOM 760 C CA . LEU A 1 96 ? -16.476 8.856 19.111 1.00 80.56 96 LEU A CA 1
ATOM 761 C C . LEU A 1 96 ? -16.633 10.365 19.302 1.00 80.56 96 LEU A C 1
ATOM 763 O O . LEU A 1 96 ? -16.937 11.111 18.370 1.00 80.56 96 LEU A O 1
ATOM 767 N N . SER A 1 97 ? -16.345 10.829 20.512 1.00 79.62 97 SER A N 1
ATOM 768 C CA . SER A 1 97 ? -16.314 12.241 20.883 1.00 79.62 97 SER A CA 1
ATOM 769 C C . SER A 1 97 ? -14.878 12.707 21.181 1.00 79.62 97 SER A C 1
ATOM 771 O O . SER A 1 97 ? -13.954 11.913 21.377 1.00 79.62 97 SER A O 1
ATOM 773 N N . GLY A 1 98 ? -14.660 14.024 21.157 1.00 83.06 98 GLY A N 1
ATOM 774 C CA . GLY A 1 98 ? -13.399 14.637 21.587 1.00 83.06 98 GLY A CA 1
ATOM 775 C C . GLY A 1 98 ? -12.190 14.393 20.671 1.00 83.06 98 GLY A C 1
ATOM 776 O O . GLY A 1 98 ? -12.297 14.350 19.443 1.00 83.06 98 GLY A O 1
ATOM 777 N N . ARG A 1 99 ? -11.003 14.278 21.283 1.00 82.88 99 ARG A N 1
ATOM 778 C CA . ARG A 1 99 ? -9.695 14.267 20.597 1.00 82.88 99 ARG A CA 1
ATOM 779 C C . ARG A 1 99 ? -9.549 13.125 19.587 1.00 82.88 99 ARG A C 1
ATOM 781 O O . ARG A 1 99 ? -8.986 13.325 18.512 1.00 82.88 99 ARG A O 1
ATOM 788 N N . LYS A 1 100 ? -10.086 11.941 19.902 1.00 82.75 100 LYS A N 1
ATOM 789 C CA . LYS A 1 100 ? -9.955 10.746 19.051 1.00 82.75 100 LYS A CA 1
ATOM 790 C C . LYS A 1 100 ? -10.751 10.850 17.756 1.00 82.75 100 LYS A C 1
ATOM 792 O O . LYS A 1 100 ? -10.279 10.398 16.717 1.00 82.75 100 LYS A O 1
ATOM 797 N N . LYS A 1 101 ? -11.902 11.531 17.776 1.00 86.88 101 LYS A N 1
ATOM 798 C CA . LYS A 1 101 ? -12.654 11.856 16.556 1.00 86.88 101 LYS A CA 1
ATOM 799 C C . LYS A 1 101 ? -11.814 12.693 15.591 1.00 86.88 101 LYS A C 1
ATOM 801 O O . LYS A 1 101 ? -11.770 12.389 14.401 1.00 86.88 101 LYS A O 1
ATOM 806 N N . GLY A 1 102 ? -11.130 13.716 16.111 1.00 86.81 102 GLY A N 1
ATOM 807 C CA . GLY A 1 102 ? -10.212 14.547 15.328 1.00 86.81 102 GLY A CA 1
ATOM 808 C C . GLY A 1 102 ? -9.088 13.720 14.706 1.00 86.81 102 GLY A C 1
ATOM 809 O O . GLY A 1 102 ? -8.885 13.777 13.496 1.00 86.81 102 GLY A O 1
ATOM 810 N N . ALA A 1 103 ? -8.441 12.870 15.509 1.00 87.94 103 ALA A N 1
ATOM 811 C CA . ALA A 1 103 ? -7.372 11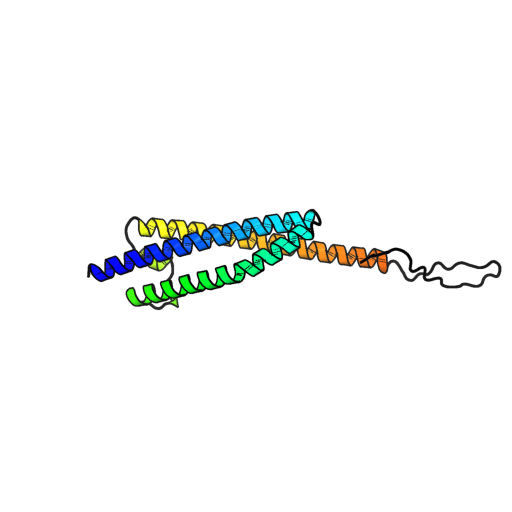.991 15.038 1.00 87.94 103 ALA A CA 1
ATOM 812 C C . ALA A 1 103 ? -7.837 11.037 13.921 1.00 87.94 103 ALA A C 1
ATOM 814 O O . ALA A 1 103 ? -7.163 10.913 12.900 1.00 87.94 103 ALA A O 1
ATOM 815 N N . ILE A 1 104 ? -9.009 10.404 14.055 1.00 88.62 104 ILE A N 1
ATOM 816 C CA . ILE A 1 104 ? -9.552 9.532 12.999 1.00 88.62 104 ILE A CA 1
ATOM 817 C C . ILE A 1 104 ? -9.852 10.327 11.726 1.00 88.62 104 ILE A C 1
ATOM 819 O O . ILE A 1 104 ? -9.498 9.875 10.634 1.00 88.62 104 ILE A O 1
ATOM 823 N N . ALA A 1 105 ? -10.459 11.510 11.847 1.00 88.81 105 ALA A N 1
ATOM 824 C CA . ALA A 1 105 ? -10.795 12.347 10.699 1.00 88.81 105 ALA A CA 1
ATOM 825 C C . ALA A 1 105 ? -9.543 12.802 9.930 1.00 88.81 105 ALA A C 1
ATOM 827 O O . ALA A 1 105 ? -9.504 12.732 8.695 1.00 88.81 105 ALA A O 1
ATOM 828 N N . GLU A 1 106 ? -8.495 13.212 10.647 1.00 90.50 106 GLU A N 1
ATOM 829 C CA . GLU A 1 106 ? -7.202 13.556 10.056 1.00 90.50 106 GLU A CA 1
ATOM 830 C C . GLU A 1 106 ? -6.570 12.353 9.355 1.00 90.50 106 GLU A C 1
ATOM 832 O O . GLU A 1 106 ? -6.207 12.450 8.178 1.00 90.50 106 GLU A O 1
ATOM 837 N N . ARG A 1 107 ? -6.520 11.190 10.015 1.00 90.94 107 ARG A N 1
ATOM 838 C CA . ARG A 1 107 ? -5.940 9.973 9.426 1.00 90.94 107 ARG A CA 1
ATOM 839 C C . ARG A 1 107 ? -6.714 9.476 8.218 1.00 90.94 107 ARG A C 1
ATOM 841 O O . ARG A 1 107 ? -6.117 9.105 7.210 1.00 90.94 107 ARG A O 1
ATOM 848 N N . LYS A 1 108 ? -8.041 9.541 8.241 1.00 90.94 108 LYS A N 1
ATOM 849 C CA . LYS A 1 108 ? -8.885 9.235 7.080 1.00 90.94 108 LYS A CA 1
ATOM 850 C C . LYS A 1 108 ? -8.580 10.159 5.902 1.00 90.94 108 LYS A C 1
ATOM 852 O O . LYS A 1 108 ? -8.519 9.693 4.759 1.00 90.94 108 LYS A O 1
ATOM 857 N N . LYS A 1 109 ? -8.400 11.460 6.154 1.00 92.25 109 LYS A N 1
ATOM 858 C CA . LYS A 1 109 ? -8.037 12.444 5.123 1.00 92.25 109 LYS A CA 1
ATOM 859 C C . LYS A 1 109 ? -6.643 12.159 4.559 1.00 92.25 109 LYS A C 1
ATOM 861 O O . LYS A 1 109 ? -6.489 12.143 3.336 1.00 92.25 109 LYS A O 1
ATOM 866 N N . GLU A 1 110 ? -5.668 11.880 5.423 1.00 93.94 110 GLU A N 1
ATOM 867 C CA . GLU A 1 110 ? -4.300 11.510 5.042 1.00 93.94 110 GLU A CA 1
ATOM 868 C C . GLU A 1 110 ? -4.295 10.250 4.165 1.00 93.94 110 GLU A C 1
ATOM 870 O O . GLU A 1 110 ? -3.824 10.294 3.027 1.00 93.94 110 GLU A O 1
ATOM 875 N N . LEU A 1 111 ? -4.908 9.156 4.628 1.00 92.81 111 LEU A N 1
ATOM 876 C CA . LEU A 1 111 ? -4.975 7.889 3.896 1.00 92.81 111 LEU A CA 1
ATOM 877 C C . LEU A 1 111 ? -5.684 8.034 2.546 1.00 92.81 111 LEU A C 1
ATOM 879 O O . LEU A 1 111 ? -5.215 7.487 1.545 1.00 92.81 111 LEU A O 1
ATOM 883 N N . ARG A 1 112 ? -6.779 8.805 2.469 1.00 93.88 112 ARG A N 1
ATOM 884 C CA . ARG A 1 112 ? -7.441 9.107 1.185 1.00 93.88 112 ARG A CA 1
ATOM 885 C C . ARG A 1 112 ? -6.514 9.848 0.230 1.00 93.88 112 ARG A C 1
ATOM 887 O O . ARG A 1 112 ? -6.487 9.516 -0.955 1.00 93.88 112 ARG A O 1
ATOM 894 N N . SER A 1 113 ? -5.788 10.845 0.726 1.00 95.00 113 SER A N 1
ATOM 895 C CA . SER A 1 113 ? -4.840 11.621 -0.076 1.00 95.00 113 SER A CA 1
ATOM 896 C C . SER A 1 113 ? -3.705 10.737 -0.600 1.00 95.00 113 SER A C 1
ATOM 898 O O . SER A 1 113 ? -3.475 10.678 -1.810 1.00 95.00 113 SER A O 1
ATOM 900 N N . LEU A 1 114 ? -3.069 9.964 0.287 1.00 94.50 114 LEU A N 1
ATOM 901 C CA . LEU A 1 114 ? -1.987 9.041 -0.059 1.00 94.50 114 LEU A CA 1
ATOM 902 C C . LEU A 1 114 ? -2.443 7.974 -1.053 1.00 94.50 114 LEU A C 1
ATOM 904 O O . LEU A 1 114 ? -1.761 7.740 -2.045 1.00 94.50 114 LEU A O 1
ATOM 908 N N . THR A 1 115 ? -3.622 7.382 -0.850 1.00 93.00 115 THR A N 1
ATOM 909 C CA . THR A 1 115 ? -4.170 6.362 -1.759 1.00 93.00 115 THR A CA 1
ATOM 910 C C . THR A 1 115 ? -4.431 6.933 -3.151 1.00 93.00 115 THR A C 1
ATOM 912 O O . THR A 1 115 ? -4.105 6.298 -4.154 1.00 93.00 115 THR A O 1
ATOM 915 N N . ARG A 1 116 ? -4.993 8.148 -3.239 1.00 95.12 116 ARG A N 1
ATOM 916 C CA . ARG A 1 116 ? -5.195 8.832 -4.525 1.00 95.12 116 ARG A CA 1
ATOM 917 C C . ARG A 1 116 ? -3.866 9.081 -5.225 1.00 95.12 116 ARG A C 1
ATOM 919 O O . ARG A 1 116 ? -3.738 8.742 -6.396 1.00 95.12 116 ARG A O 1
ATOM 926 N N . LYS A 1 117 ? -2.879 9.614 -4.500 1.00 95.50 117 LYS A N 1
ATOM 927 C CA . LYS A 1 117 ? -1.540 9.863 -5.039 1.00 95.50 117 LYS A CA 1
ATOM 928 C C . LYS A 1 117 ? -0.888 8.568 -5.522 1.00 95.50 117 LYS A C 1
ATOM 930 O O . LYS A 1 117 ? -0.419 8.517 -6.651 1.00 95.50 117 LYS A O 1
ATOM 935 N N . LEU A 1 118 ? -0.939 7.506 -4.717 1.00 93.12 118 LEU A N 1
ATOM 936 C CA . LEU A 1 118 ? -0.379 6.202 -5.066 1.00 93.12 118 LEU A CA 1
ATOM 937 C C . LEU A 1 118 ? -1.029 5.625 -6.324 1.00 93.12 118 LEU A C 1
ATOM 939 O O . LEU A 1 118 ? -0.320 5.139 -7.198 1.00 93.12 118 LEU A O 1
ATOM 943 N N . LYS A 1 119 ? -2.356 5.732 -6.463 1.00 94.25 119 LYS A N 1
ATOM 944 C CA . LYS A 1 119 ? -3.065 5.289 -7.670 1.00 94.25 119 LYS A CA 1
ATOM 945 C C . LYS A 1 119 ? -2.593 6.044 -8.913 1.00 94.25 119 LYS A C 1
ATOM 947 O O . LYS A 1 119 ? -2.333 5.417 -9.937 1.00 94.25 119 LYS A O 1
ATOM 952 N N . THR A 1 120 ? -2.464 7.366 -8.824 1.00 94.94 120 THR A N 1
ATOM 953 C CA . THR A 1 120 ? -1.986 8.198 -9.936 1.00 94.94 120 THR A CA 1
ATOM 954 C C . THR A 1 120 ? -0.550 7.848 -10.322 1.00 94.94 120 THR A C 1
ATOM 956 O O . THR A 1 120 ? -0.281 7.582 -11.491 1.00 94.94 120 THR A O 1
ATOM 959 N N . GLU A 1 121 ? 0.361 7.781 -9.347 1.00 93.88 121 GLU A N 1
ATOM 960 C CA . GLU A 1 121 ? 1.771 7.447 -9.589 1.00 93.88 121 GLU A CA 1
ATOM 961 C C . GLU A 1 121 ? 1.939 6.023 -10.125 1.00 93.88 121 GLU A C 1
ATOM 963 O O . GLU A 1 121 ? 2.757 5.787 -11.012 1.00 93.88 121 GLU A O 1
ATOM 968 N N . HIS A 1 122 ? 1.146 5.071 -9.630 1.00 93.19 122 HIS A N 1
ATOM 969 C CA . HIS A 1 122 ? 1.161 3.699 -10.119 1.00 93.19 122 HIS A CA 1
ATOM 970 C C . HIS A 1 122 ? 0.740 3.629 -11.590 1.00 93.19 122 HIS A C 1
ATOM 972 O O . HIS A 1 122 ? 1.445 3.028 -12.396 1.00 93.19 122 HIS A O 1
ATOM 978 N N . LEU A 1 123 ? -0.360 4.290 -11.967 1.00 93.25 123 LEU A N 1
ATOM 979 C CA . LEU A 1 123 ? -0.809 4.344 -13.362 1.00 93.25 123 LEU A CA 1
ATOM 980 C C . LEU A 1 123 ? 0.230 5.009 -14.272 1.00 93.25 123 LEU A C 1
ATOM 982 O O . LEU A 1 123 ? 0.507 4.499 -15.358 1.00 93.25 123 LEU A O 1
ATOM 986 N N . ALA A 1 124 ? 0.833 6.112 -13.821 1.00 91.31 124 ALA A N 1
ATOM 987 C CA . ALA A 1 124 ? 1.885 6.799 -14.563 1.00 91.31 124 ALA A CA 1
ATOM 988 C C . ALA A 1 124 ? 3.101 5.890 -14.798 1.00 91.31 124 ALA A C 1
ATOM 990 O O . ALA A 1 124 ? 3.609 5.802 -15.916 1.00 91.31 124 ALA A O 1
ATOM 991 N N . THR A 1 125 ? 3.537 5.165 -13.768 1.00 92.50 125 THR A N 1
ATOM 992 C CA . THR A 1 125 ? 4.682 4.257 -13.875 1.00 92.50 125 THR A CA 1
ATOM 993 C C . THR A 1 125 ? 4.374 3.035 -14.741 1.00 92.50 125 THR A C 1
ATOM 995 O O . THR A 1 125 ? 5.198 2.655 -15.569 1.00 92.50 125 THR A O 1
ATOM 998 N N . THR A 1 126 ? 3.178 2.455 -14.630 1.00 93.50 126 THR A N 1
ATOM 999 C CA . THR A 1 126 ? 2.734 1.363 -15.511 1.00 93.50 126 THR A CA 1
ATOM 1000 C C . THR A 1 126 ? 2.712 1.807 -16.971 1.00 93.50 126 THR A C 1
ATOM 1002 O O . THR A 1 126 ? 3.189 1.081 -17.844 1.00 93.50 126 THR A O 1
ATOM 1005 N N . ARG A 1 127 ? 2.234 3.028 -17.246 1.00 93.38 127 ARG A N 1
ATOM 1006 C CA . ARG A 1 127 ? 2.272 3.604 -18.592 1.00 93.38 127 ARG A CA 1
ATOM 1007 C C . ARG A 1 127 ? 3.708 3.741 -19.094 1.00 93.38 127 ARG A C 1
ATOM 1009 O O . ARG A 1 127 ? 3.991 3.275 -20.193 1.00 93.38 127 ARG A O 1
ATOM 1016 N N . LEU A 1 128 ? 4.619 4.294 -18.291 1.00 92.56 128 LEU A N 1
ATOM 1017 C CA . LEU A 1 128 ? 6.038 4.397 -18.653 1.00 92.56 128 LEU A CA 1
ATOM 1018 C C . LEU A 1 128 ? 6.632 3.030 -19.024 1.00 92.56 128 LEU A C 1
ATOM 1020 O O . LEU A 1 128 ? 7.241 2.893 -20.079 1.00 92.56 128 LEU A O 1
ATOM 1024 N N . LEU A 1 129 ? 6.416 2.011 -18.191 1.00 91.94 129 LEU A N 1
ATOM 1025 C CA . LEU A 1 129 ? 6.920 0.661 -18.448 1.00 91.94 129 LEU A CA 1
ATOM 1026 C C . LEU A 1 129 ? 6.350 0.073 -19.744 1.00 91.94 129 LEU A C 1
ATOM 1028 O O . LEU A 1 129 ? 7.093 -0.505 -20.537 1.00 91.94 129 LEU A O 1
ATOM 1032 N N . SER A 1 130 ? 5.049 0.252 -19.989 1.00 92.31 130 SER A N 1
ATOM 1033 C CA . SER A 1 130 ? 4.413 -0.211 -21.227 1.00 92.31 130 SER A CA 1
ATOM 1034 C C . SER A 1 130 ? 5.005 0.460 -22.471 1.00 92.31 130 SER A C 1
ATOM 1036 O O . SER A 1 130 ? 5.225 -0.200 -23.486 1.00 92.31 130 SER A O 1
ATOM 1038 N N . GLU A 1 131 ? 5.346 1.745 -22.365 1.00 92.00 131 GLU A N 1
ATOM 1039 C CA . GLU A 1 131 ? 5.998 2.508 -23.425 1.00 92.00 131 GLU A CA 1
ATOM 1040 C C . GLU A 1 131 ? 7.435 2.042 -23.663 1.00 92.00 131 GLU A C 1
ATOM 1042 O O . GLU A 1 131 ? 7.818 1.817 -24.810 1.00 92.00 131 GLU A O 1
ATOM 1047 N N . CYS A 1 132 ? 8.207 1.791 -22.600 1.00 89.25 132 CYS A N 1
ATOM 1048 C CA . CYS A 1 132 ? 9.542 1.203 -22.713 1.00 89.25 132 CYS A CA 1
ATOM 1049 C C . CYS A 1 132 ? 9.496 -0.157 -23.420 1.00 89.25 132 CYS A C 1
ATOM 1051 O O . CYS A 1 132 ? 10.280 -0.405 -24.332 1.00 89.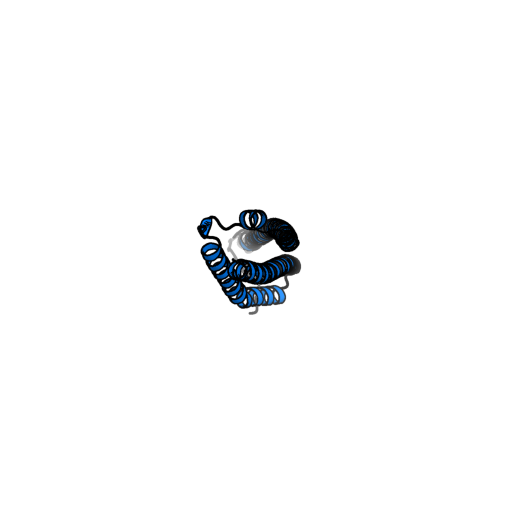25 132 CYS A O 1
ATOM 1053 N N . VAL A 1 133 ? 8.549 -1.029 -23.058 1.00 90.25 133 VAL A N 1
ATOM 1054 C CA . VAL A 1 133 ? 8.371 -2.332 -23.720 1.00 90.25 133 VAL A CA 1
ATOM 1055 C C . VAL A 1 133 ? 7.995 -2.158 -25.191 1.00 90.25 133 VAL A C 1
ATOM 1057 O O . VAL A 1 133 ? 8.552 -2.843 -26.050 1.00 90.25 133 VAL A O 1
ATOM 1060 N N . ARG A 1 134 ? 7.069 -1.244 -25.503 1.00 93.06 134 ARG A N 1
ATOM 1061 C CA . ARG A 1 134 ? 6.651 -0.949 -26.879 1.00 93.06 134 ARG A CA 1
ATOM 1062 C C . ARG A 1 134 ? 7.823 -0.455 -27.724 1.00 93.06 134 ARG A C 1
ATOM 1064 O O . ARG A 1 134 ? 8.045 -0.984 -28.812 1.00 93.06 134 ARG A O 1
ATOM 1071 N N . PHE A 1 135 ? 8.580 0.510 -27.210 1.00 89.25 135 PHE A N 1
ATOM 1072 C CA . PHE A 1 135 ? 9.743 1.069 -27.888 1.00 89.25 135 PHE A CA 1
ATOM 1073 C C . PHE A 1 135 ? 10.831 0.016 -28.090 1.00 89.25 135 PHE A C 1
ATOM 1075 O O . PHE A 1 135 ? 11.287 -0.170 -29.213 1.00 89.25 135 PHE A O 1
ATOM 1082 N N . ASN A 1 136 ? 11.174 -0.746 -27.047 1.00 87.62 136 ASN A N 1
ATOM 1083 C CA . ASN A 1 136 ? 12.167 -1.815 -27.140 1.00 87.62 136 ASN A CA 1
ATOM 1084 C C . ASN A 1 136 ? 11.764 -2.853 -28.193 1.00 87.62 136 ASN A C 1
ATOM 1086 O O . ASN A 1 136 ? 12.580 -3.229 -29.026 1.00 87.62 136 ASN A O 1
ATOM 1090 N N . ARG A 1 137 ? 10.492 -3.269 -28.228 1.00 87.69 137 ARG A N 1
ATOM 1091 C CA . ARG A 1 137 ? 9.984 -4.169 -29.276 1.00 87.69 137 ARG A CA 1
ATOM 1092 C C . ARG A 1 137 ? 10.091 -3.559 -30.671 1.00 87.69 137 ARG A C 1
ATOM 1094 O O . ARG A 1 137 ? 10.450 -4.273 -31.598 1.00 87.69 137 ARG A O 1
ATOM 1101 N N . SER A 1 138 ? 9.772 -2.276 -30.833 1.00 88.19 138 SER A N 1
ATOM 1102 C CA . SER A 1 138 ? 9.883 -1.590 -32.126 1.00 88.19 138 SER A CA 1
ATOM 1103 C C . SER A 1 138 ? 11.333 -1.468 -32.590 1.00 88.19 138 SER A C 1
ATOM 1105 O O . SER A 1 138 ? 11.613 -1.690 -33.762 1.00 88.19 138 SER A O 1
ATOM 1107 N N . LEU A 1 139 ? 12.253 -1.154 -31.678 1.00 88.25 139 LEU A N 1
ATOM 1108 C CA . LEU A 1 139 ? 13.680 -1.040 -31.961 1.00 88.25 139 LEU A CA 1
ATOM 1109 C C . LEU A 1 139 ? 14.268 -2.401 -32.332 1.00 88.25 139 LEU A C 1
ATOM 1111 O O . LEU A 1 139 ? 14.937 -2.510 -33.351 1.00 88.25 139 LEU A O 1
ATOM 1115 N N . LEU A 1 140 ? 13.947 -3.452 -31.572 1.00 86.50 140 LEU A N 1
ATOM 1116 C CA . LEU A 1 140 ? 14.341 -4.820 -31.910 1.00 86.50 140 LEU A CA 1
ATOM 1117 C C . LEU A 1 140 ? 13.774 -5.230 -33.272 1.00 86.50 140 LEU A C 1
ATOM 1119 O O . LEU A 1 140 ? 14.507 -5.754 -34.097 1.00 86.50 140 LEU A O 1
ATOM 1123 N N . LYS A 1 141 ? 12.500 -4.936 -33.557 1.00 84.50 141 LYS A N 1
ATOM 1124 C CA . LYS A 1 141 ? 11.939 -5.178 -34.891 1.00 84.50 141 LYS A CA 1
ATOM 1125 C C . LYS A 1 141 ? 12.662 -4.390 -35.978 1.00 84.50 141 LYS A C 1
ATOM 1127 O O . LYS A 1 141 ? 12.873 -4.949 -37.032 1.00 84.50 141 LYS A O 1
ATOM 1132 N N . SER A 1 142 ? 13.055 -3.137 -35.770 1.00 83.00 142 SER A N 1
ATOM 1133 C CA . SER A 1 142 ? 13.800 -2.409 -36.806 1.00 83.00 142 SER A CA 1
ATOM 1134 C C . SER A 1 142 ? 15.207 -2.976 -36.999 1.00 83.00 142 SER A C 1
ATOM 1136 O O . SER A 1 142 ? 15.644 -3.139 -38.126 1.00 83.00 142 SER A O 1
ATOM 1138 N N . ILE A 1 143 ? 15.911 -3.336 -35.925 1.00 80.69 143 ILE A N 1
ATOM 1139 C CA . ILE A 1 143 ? 17.266 -3.894 -36.035 1.00 80.69 143 ILE A CA 1
ATOM 1140 C C . ILE A 1 143 ? 17.242 -5.287 -36.679 1.00 80.69 143 ILE A C 1
ATOM 1142 O O . ILE A 1 143 ? 18.098 -5.591 -37.501 1.00 80.69 143 ILE A O 1
ATOM 1146 N N . PHE A 1 144 ? 16.264 -6.126 -36.323 1.00 75.75 144 PHE A N 1
ATOM 1147 C CA . PHE A 1 144 ? 16.207 -7.528 -36.751 1.00 75.75 144 PHE A CA 1
ATOM 1148 C C . PHE A 1 144 ? 15.261 -7.808 -37.931 1.00 75.75 144 PHE A C 1
ATOM 1150 O O . PHE A 1 144 ? 15.419 -8.834 -38.586 1.00 75.75 144 PHE A O 1
ATOM 1157 N N . ASN A 1 145 ? 14.297 -6.926 -38.211 1.00 62.78 145 ASN A N 1
ATOM 1158 C CA . ASN A 1 145 ? 13.336 -7.041 -39.318 1.00 62.78 145 ASN A CA 1
ATOM 1159 C C . ASN A 1 145 ? 13.442 -5.885 -40.329 1.00 62.78 145 ASN A C 1
ATOM 1161 O O . ASN A 1 145 ? 12.524 -5.727 -41.134 1.00 62.78 145 ASN A O 1
ATOM 1165 N N . ASN A 1 146 ? 14.527 -5.098 -40.329 1.00 53.75 146 ASN A N 1
ATOM 1166 C CA . ASN A 1 146 ? 14.958 -4.432 -41.560 1.00 53.75 146 ASN A CA 1
ATOM 1167 C C . ASN A 1 146 ? 15.456 -5.537 -42.492 1.00 53.75 146 ASN A C 1
ATOM 1169 O O . ASN A 1 146 ? 16.639 -5.845 -42.519 1.00 53.75 146 ASN A O 1
ATOM 1173 N N . ASP A 1 147 ? 14.495 -6.187 -43.135 1.00 48.78 147 ASP A N 1
ATOM 1174 C CA . ASP A 1 147 ? 14.625 -7.085 -44.259 1.00 48.78 147 ASP A CA 1
ATOM 1175 C C . ASP A 1 147 ? 15.733 -8.149 -44.173 1.00 48.78 147 ASP A C 1
ATOM 1177 O O . ASP A 1 147 ? 16.933 -7.919 -44.315 1.00 48.78 147 ASP A O 1
ATOM 1181 N N . ILE A 1 148 ? 15.281 -9.402 -44.193 1.00 48.59 148 ILE A N 1
ATOM 1182 C CA . ILE A 1 148 ? 15.973 -10.479 -44.908 1.00 48.59 148 ILE A CA 1
ATOM 1183 C C . ILE A 1 148 ? 15.966 -10.128 -46.418 1.00 48.59 148 ILE A C 1
ATOM 1185 O O . ILE A 1 148 ? 15.505 -10.888 -47.257 1.00 48.59 148 ILE A O 1
ATOM 1189 N N . THR A 1 149 ? 16.444 -8.950 -46.798 1.00 49.84 149 THR A N 1
ATOM 1190 C CA . THR A 1 149 ? 17.035 -8.697 -48.100 1.00 49.84 149 THR A CA 1
ATOM 1191 C C . THR A 1 149 ? 18.507 -8.932 -47.860 1.00 49.84 149 THR A C 1
ATOM 1193 O O . THR A 1 149 ? 19.261 -8.012 -47.545 1.00 49.84 149 THR A O 1
ATOM 1196 N N . GLY A 1 150 ? 18.905 -10.207 -47.918 1.00 50.66 150 GLY A N 1
ATOM 1197 C CA . GLY A 1 150 ? 20.318 -10.531 -48.030 1.00 50.66 150 GLY A CA 1
ATOM 1198 C C . GLY A 1 150 ? 20.916 -9.644 -49.114 1.00 50.66 150 GLY A C 1
ATOM 1199 O O . GLY A 1 150 ? 20.295 -9.439 -50.160 1.00 50.66 150 GLY A O 1
ATOM 1200 N N . VAL A 1 151 ? 22.082 -9.066 -48.837 1.00 53.41 151 VAL A N 1
ATOM 1201 C CA . VAL A 1 151 ? 22.818 -8.300 -49.839 1.00 53.41 151 VAL A CA 1
ATOM 1202 C C . VAL A 1 151 ? 23.001 -9.227 -51.038 1.00 53.41 151 VAL A C 1
ATOM 1204 O O . VAL A 1 151 ? 23.688 -10.245 -50.940 1.00 53.41 151 VAL A O 1
ATOM 1207 N N . VAL A 1 152 ? 22.330 -8.920 -52.151 1.00 55.31 152 VAL A N 1
ATOM 1208 C CA . VAL A 1 152 ? 22.533 -9.630 -53.412 1.00 55.31 152 VAL A CA 1
ATOM 1209 C C . VAL A 1 152 ? 23.864 -9.140 -53.953 1.00 55.31 152 VAL A C 1
ATOM 1211 O O . VAL A 1 152 ? 23.950 -8.104 -54.608 1.00 55.31 152 VAL A O 1
ATOM 1214 N N . THR A 1 153 ? 24.933 -9.851 -53.618 1.00 54.72 153 THR A N 1
ATOM 1215 C CA . THR A 1 153 ? 26.226 -9.647 -54.262 1.00 54.72 153 THR A CA 1
ATOM 1216 C C . THR A 1 153 ? 26.194 -10.362 -55.606 1.00 54.72 153 THR A C 1
ATOM 1218 O O . THR A 1 153 ? 25.979 -11.575 -55.646 1.00 54.72 153 THR A O 1
ATOM 1221 N N . TYR A 1 154 ? 26.389 -9.615 -56.690 1.00 53.78 154 TYR A N 1
ATOM 1222 C CA . TYR A 1 154 ? 26.612 -10.180 -58.016 1.00 53.78 154 TYR A CA 1
ATOM 1223 C C . TYR A 1 154 ? 28.077 -10.591 -58.126 1.00 53.78 154 TYR A C 1
ATOM 1225 O O . TYR A 1 154 ? 28.972 -9.777 -57.887 1.00 53.78 154 TYR A O 1
ATOM 1233 N N . ASP A 1 155 ? 28.330 -11.852 -58.461 1.00 61.41 155 ASP A N 1
ATOM 1234 C CA . ASP A 1 155 ? 29.672 -12.264 -58.857 1.00 61.41 155 ASP A CA 1
ATOM 1235 C C . ASP A 1 155 ? 30.018 -11.713 -60.254 1.00 61.41 155 ASP A C 1
ATOM 1237 O O . ASP A 1 155 ? 29.165 -11.214 -60.993 1.00 61.41 155 ASP A O 1
ATOM 1241 N N . SER A 1 156 ? 31.287 -11.814 -60.652 1.00 64.75 156 SER A N 1
ATOM 1242 C CA . SER A 1 156 ? 31.755 -11.389 -61.979 1.00 64.75 156 SER A CA 1
ATOM 1243 C C . SER A 1 156 ? 31.159 -12.198 -63.147 1.00 64.75 156 SER A C 1
ATOM 1245 O O . SER A 1 156 ? 31.491 -11.930 -64.301 1.00 64.75 156 SER A O 1
ATOM 1247 N N . LYS A 1 157 ? 30.280 -13.172 -62.867 1.00 67.69 157 LYS A N 1
ATOM 1248 C CA . LYS A 1 157 ? 29.547 -14.000 -63.833 1.00 67.69 157 LYS A CA 1
ATOM 1249 C C . LYS A 1 157 ? 28.031 -13.740 -63.815 1.00 67.69 157 LYS A C 1
ATOM 1251 O O . LYS A 1 157 ? 27.308 -14.407 -64.551 1.00 67.69 157 LYS A O 1
ATOM 1256 N N . GLY A 1 158 ? 27.544 -12.782 -63.022 1.00 56.16 158 GLY A N 1
ATOM 1257 C CA . GLY A 1 158 ? 26.131 -12.398 -62.959 1.00 56.16 158 GLY A CA 1
ATOM 1258 C C . GLY A 1 158 ? 25.228 -13.341 -62.156 1.00 56.16 158 GLY A C 1
ATOM 1259 O O . GLY A 1 158 ? 24.009 -13.232 -62.262 1.00 56.16 158 GLY A O 1
ATOM 1260 N N . SER A 1 159 ? 25.779 -14.251 -61.350 1.00 54.91 159 SER A N 1
ATOM 1261 C CA . SER A 1 159 ? 24.980 -15.130 -60.487 1.00 54.91 159 SER A CA 1
ATOM 1262 C C . SER A 1 159 ? 24.695 -14.459 -59.140 1.00 54.91 159 SER A C 1
ATOM 1264 O O . SER A 1 159 ? 25.595 -13.916 -58.498 1.00 54.91 159 SER A O 1
ATOM 1266 N N . SER A 1 160 ? 23.433 -14.484 -58.700 1.00 50.06 160 SER A N 1
ATOM 1267 C CA . SER A 1 160 ? 23.002 -13.925 -57.414 1.00 50.06 160 SER A CA 1
ATOM 1268 C C . SER A 1 160 ? 23.078 -14.976 -56.304 1.00 50.06 160 SER A C 1
ATOM 1270 O O . SER A 1 160 ? 22.399 -16.001 -56.386 1.00 50.06 160 SER A O 1
ATOM 1272 N N . ALA A 1 161 ? 23.828 -14.704 -55.235 1.00 51.19 161 ALA A N 1
ATOM 1273 C CA . ALA A 1 161 ? 23.812 -15.507 -54.013 1.00 51.19 161 ALA A CA 1
ATOM 1274 C C . ALA A 1 161 ? 23.331 -14.657 -52.829 1.00 51.19 161 ALA A C 1
ATOM 1276 O O . ALA A 1 161 ? 23.867 -13.582 -52.564 1.00 51.19 161 ALA A O 1
ATOM 1277 N N . LEU A 1 162 ? 22.315 -15.141 -52.110 1.00 48.75 162 LEU A N 1
ATOM 1278 C CA . LEU A 1 162 ? 21.785 -14.480 -50.920 1.00 48.75 162 LEU A CA 1
ATOM 1279 C C . LEU A 1 162 ? 22.714 -14.771 -49.729 1.00 48.75 162 LEU A C 1
ATOM 1281 O O . LEU A 1 162 ? 22.649 -15.854 -49.147 1.00 48.75 162 LEU A O 1
ATOM 1285 N N . ARG A 1 163 ? 23.582 -13.827 -49.342 1.00 47.41 163 ARG A N 1
ATOM 1286 C CA . ARG A 1 163 ? 24.294 -13.920 -48.055 1.00 47.41 163 ARG A CA 1
ATOM 1287 C C . ARG A 1 163 ? 23.422 -13.324 -46.955 1.00 47.41 163 ARG A C 1
ATOM 1289 O O . ARG A 1 163 ? 23.184 -12.119 -46.924 1.00 47.41 163 ARG A O 1
ATOM 1296 N N . SER A 1 164 ? 22.960 -14.165 -46.032 1.00 48.09 164 SER A N 1
ATOM 1297 C CA . SER A 1 164 ? 22.437 -13.701 -44.748 1.00 48.09 164 SER A CA 1
ATOM 1298 C C . SER A 1 164 ? 23.621 -13.419 -43.825 1.00 48.09 164 SER A C 1
ATOM 1300 O O . SER A 1 164 ? 24.133 -14.333 -43.174 1.00 48.09 164 SER A O 1
ATOM 1302 N N . ASP A 1 165 ? 24.089 -12.175 -43.802 1.00 46.12 165 ASP A N 1
ATOM 1303 C CA . ASP A 1 165 ? 25.132 -11.755 -42.870 1.00 46.12 165 ASP A CA 1
ATOM 1304 C C . ASP A 1 165 ? 24.502 -11.600 -41.477 1.00 46.12 165 ASP A C 1
ATOM 1306 O O . ASP A 1 165 ? 23.980 -10.554 -41.101 1.00 46.12 165 ASP A O 1
ATOM 1310 N N . ARG A 1 166 ? 24.437 -12.705 -40.726 1.00 49.16 166 ARG A N 1
ATOM 1311 C CA . ARG A 1 166 ? 24.080 -12.684 -39.303 1.00 49.16 166 ARG A CA 1
ATOM 1312 C C . ARG A 1 166 ? 25.319 -12.298 -38.505 1.00 49.16 166 ARG A C 1
ATOM 1314 O O . ARG A 1 166 ? 25.923 -13.137 -37.846 1.00 49.16 166 ARG A O 1
ATOM 1321 N N . ALA A 1 167 ? 25.683 -11.031 -38.543 1.00 54.94 167 ALA A N 1
ATOM 1322 C CA . ALA A 1 167 ? 26.590 -10.451 -37.569 1.00 54.94 167 ALA A CA 1
ATOM 1323 C C . ALA A 1 167 ? 25.932 -9.184 -37.038 1.00 54.94 167 ALA A C 1
ATOM 1325 O O . ALA A 1 167 ? 25.399 -8.426 -37.829 1.00 54.94 167 ALA A O 1
ATOM 1326 N N . PHE A 1 168 ? 25.891 -9.039 -35.711 1.00 45.91 168 PHE A N 1
ATOM 1327 C CA . PHE A 1 168 ? 25.959 -7.785 -34.937 1.00 45.91 168 PHE A CA 1
ATOM 1328 C C . PHE A 1 168 ? 25.313 -7.926 -33.550 1.00 45.91 168 PHE A C 1
ATOM 1330 O O . PHE A 1 168 ? 24.670 -6.997 -33.090 1.00 45.91 168 PHE A O 1
ATOM 1337 N N . VAL A 1 169 ? 25.502 -9.040 -32.830 1.00 46.09 169 VAL A N 1
ATOM 1338 C CA . VAL A 1 169 ? 25.490 -8.970 -31.357 1.00 46.09 169 VAL A CA 1
ATOM 1339 C C . VAL A 1 169 ? 26.366 -10.083 -30.768 1.00 46.09 169 VAL A C 1
ATOM 1341 O O . VAL A 1 169 ? 25.948 -11.236 -30.721 1.00 46.09 169 VAL A O 1
ATOM 1344 N N . ASN A 1 170 ? 27.566 -9.745 -30.288 1.00 40.66 170 ASN A N 1
ATOM 1345 C CA . ASN A 1 170 ? 28.205 -10.537 -29.235 1.00 40.66 170 ASN A CA 1
ATOM 1346 C C . ASN A 1 170 ? 27.498 -10.169 -27.927 1.00 40.66 170 ASN A C 1
ATOM 1348 O O . ASN A 1 170 ? 27.761 -9.116 -27.353 1.00 40.66 170 ASN A O 1
ATOM 1352 N N . LEU A 1 171 ? 26.557 -11.003 -27.492 1.00 44.47 171 LEU A N 1
ATOM 1353 C CA . LEU A 1 171 ? 26.146 -11.044 -26.093 1.00 44.47 171 LEU A CA 1
ATOM 1354 C C . LEU A 1 171 ? 27.013 -12.112 -25.433 1.00 44.47 171 LEU A C 1
ATOM 1356 O O . LEU A 1 171 ? 26.661 -13.289 -25.431 1.00 44.47 171 LEU A O 1
ATOM 1360 N N . GLU A 1 172 ? 28.178 -11.697 -24.942 1.00 40.69 172 GLU A N 1
ATOM 1361 C CA . GLU A 1 172 ? 28.860 -12.467 -23.907 1.00 40.69 172 GLU A CA 1
ATOM 1362 C C . GLU A 1 172 ? 27.972 -12.411 -22.655 1.00 40.69 172 GLU A C 1
ATOM 1364 O O . GLU A 1 172 ? 27.623 -11.327 -22.178 1.00 40.69 172 GLU A O 1
ATOM 1369 N N . LEU A 1 173 ? 27.512 -13.590 -22.232 1.00 37.38 173 LEU A N 1
ATOM 1370 C CA . LEU A 1 173 ? 26.759 -13.843 -21.002 1.00 37.38 173 LEU A CA 1
ATOM 1371 C C . LEU A 1 173 ? 27.715 -13.968 -19.816 1.00 37.38 173 LEU A C 1
ATOM 1373 O O . LEU A 1 173 ? 28.754 -14.644 -19.988 1.00 37.38 173 LEU A O 1
#

pLDDT: mean 81.67, std 14.95, range [37.38, 95.5]